Protein AF-A0A933GU45-F1 (afdb_monomer_lite)

Radius of gyration: 26.09 Å; chains: 1; bounding box: 53×52×73 Å

pLDDT: mean 74.53, std 19.47, range [40.94, 97.69]

Structure (mmCIF, N/CA/C/O backbone):
data_AF-A0A933GU45-F1
#
_entry.id   AF-A0A933GU45-F1
#
loop_
_atom_site.group_PDB
_atom_site.id
_atom_site.type_symbol
_atom_site.labe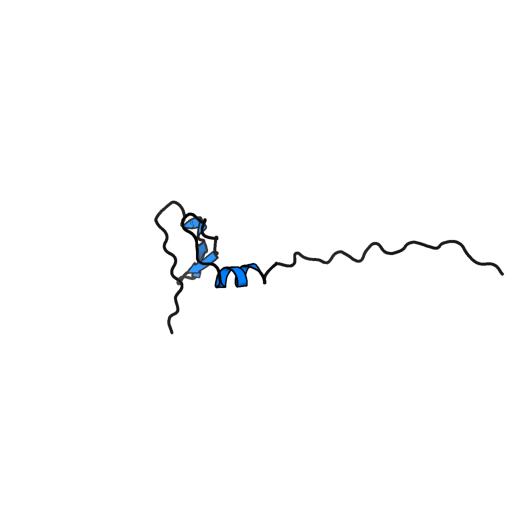l_atom_id
_atom_site.label_alt_id
_atom_site.label_comp_id
_atom_site.label_asym_id
_atom_site.label_entity_id
_atom_site.label_seq_id
_atom_site.pdbx_PDB_ins_code
_atom_site.Cartn_x
_atom_site.Cartn_y
_atom_site.Cartn_z
_atom_site.occupancy
_atom_site.B_iso_or_equiv
_atom_site.auth_seq_id
_atom_site.auth_comp_id
_atom_site.auth_asym_id
_atom_site.auth_atom_id
_atom_site.pdbx_PDB_model_num
ATOM 1 N N . MET A 1 1 ? 37.699 -29.440 62.900 1.00 41.28 1 MET A N 1
ATOM 2 C CA . MET A 1 1 ? 38.586 -30.294 62.080 1.00 41.28 1 MET A CA 1
ATOM 3 C C . MET A 1 1 ? 37.762 -30.886 60.944 1.00 41.28 1 MET A C 1
ATOM 5 O O . MET A 1 1 ? 36.753 -31.500 61.243 1.00 41.28 1 MET A O 1
ATOM 9 N N . ARG A 1 2 ? 38.242 -30.713 59.700 1.00 43.69 2 ARG A N 1
ATOM 10 C CA . ARG A 1 2 ? 37.926 -31.496 58.483 1.00 43.69 2 ARG A CA 1
ATOM 11 C C . ARG A 1 2 ? 36.590 -31.219 57.756 1.00 43.69 2 ARG A C 1
ATOM 13 O O . ARG A 1 2 ? 35.554 -31.791 58.054 1.00 43.69 2 ARG A O 1
ATOM 20 N N . THR A 1 3 ? 36.710 -30.339 56.762 1.00 47.75 3 THR A N 1
ATOM 21 C CA . THR A 1 3 ? 35.929 -30.165 55.516 1.00 47.75 3 THR A CA 1
ATOM 22 C C . THR A 1 3 ? 35.973 -31.439 54.624 1.00 47.75 3 THR A C 1
ATOM 24 O O . THR A 1 3 ? 36.594 -32.417 55.043 1.00 47.75 3 THR A O 1
ATOM 27 N N . PRO A 1 4 ? 35.595 -31.423 53.322 1.00 57.66 4 PRO A N 1
ATOM 28 C CA . PRO A 1 4 ? 34.383 -30.947 52.604 1.00 57.66 4 PRO A CA 1
ATOM 29 C C . PRO A 1 4 ? 33.920 -31.959 51.513 1.00 57.66 4 PRO A C 1
ATOM 31 O O . PRO A 1 4 ? 34.781 -32.586 50.911 1.00 57.66 4 PRO A O 1
ATOM 34 N N . LEU A 1 5 ? 32.634 -32.077 51.132 1.00 49.66 5 LEU A N 1
ATOM 35 C CA . LEU A 1 5 ? 32.288 -32.704 49.827 1.00 49.66 5 LEU A CA 1
ATOM 36 C C . LEU A 1 5 ? 30.810 -32.594 49.407 1.00 49.66 5 LEU A C 1
ATOM 38 O O . LEU A 1 5 ? 30.120 -33.598 49.357 1.00 49.66 5 LEU A O 1
ATOM 42 N N . VAL A 1 6 ? 30.320 -31.405 49.044 1.00 48.53 6 VAL A N 1
ATOM 43 C CA . VAL A 1 6 ? 29.265 -31.286 48.010 1.00 48.53 6 VAL A CA 1
ATOM 44 C C . VAL A 1 6 ? 29.482 -29.963 47.271 1.00 48.53 6 VAL A C 1
ATOM 46 O O . VAL A 1 6 ? 28.913 -28.928 47.605 1.00 48.53 6 VAL A O 1
ATOM 49 N N . GLY A 1 7 ? 30.406 -29.981 46.312 1.00 41.94 7 GLY A N 1
ATOM 50 C CA . GLY A 1 7 ? 30.467 -28.974 45.260 1.00 41.94 7 GLY A CA 1
ATOM 51 C C . GLY A 1 7 ? 29.489 -29.316 44.134 1.00 41.94 7 GLY A C 1
ATOM 52 O O . GLY A 1 7 ? 29.064 -30.459 44.005 1.00 41.94 7 GLY A O 1
ATOM 53 N N . LEU A 1 8 ? 29.221 -28.318 43.292 1.00 51.44 8 LEU A N 1
ATOM 54 C CA . LEU A 1 8 ? 28.558 -28.414 41.986 1.00 51.44 8 LEU A CA 1
ATOM 55 C C . LEU A 1 8 ? 27.056 -28.754 41.968 1.00 51.44 8 LEU A C 1
ATOM 57 O O . LEU A 1 8 ? 26.641 -29.845 41.599 1.00 51.44 8 LEU A O 1
ATOM 61 N N . ALA A 1 9 ? 26.233 -27.723 42.145 1.00 40.94 9 ALA A N 1
ATOM 62 C CA . ALA A 1 9 ? 25.057 -27.546 41.291 1.00 40.94 9 ALA A CA 1
ATOM 63 C C . ALA A 1 9 ? 25.113 -26.129 40.705 1.00 40.94 9 ALA A C 1
ATOM 65 O O . ALA A 1 9 ? 24.420 -25.206 41.125 1.00 40.94 9 ALA A O 1
ATOM 66 N N . LEU A 1 10 ? 26.069 -25.959 39.788 1.00 41.03 10 LEU A N 1
ATOM 67 C CA . LEU A 1 10 ? 26.183 -24.808 38.907 1.00 41.03 10 LEU A CA 1
ATOM 68 C C . LEU A 1 10 ? 24.894 -24.659 38.079 1.00 41.03 10 LEU A C 1
ATOM 70 O O . LEU A 1 10 ? 24.465 -25.603 37.427 1.00 41.03 10 LEU A O 1
ATOM 74 N N . ALA A 1 11 ? 24.373 -23.434 38.058 1.00 47.06 11 ALA A N 1
ATOM 75 C CA . ALA A 1 11 ? 23.925 -22.747 36.848 1.00 47.06 11 ALA A CA 1
ATOM 76 C C . ALA A 1 11 ? 22.973 -23.505 35.904 1.00 47.06 11 ALA A C 1
ATOM 78 O O . ALA A 1 11 ? 23.392 -23.958 34.844 1.00 47.06 11 ALA A O 1
ATOM 79 N N . ALA A 1 12 ? 21.674 -23.541 36.213 1.00 49.03 12 ALA A N 1
ATOM 80 C CA . ALA A 1 12 ? 20.668 -23.855 35.195 1.00 49.03 12 ALA A CA 1
ATOM 81 C C . ALA A 1 12 ? 19.247 -23.415 35.581 1.00 49.03 12 ALA A C 1
ATOM 83 O O . ALA A 1 12 ? 18.396 -24.286 35.686 1.00 49.03 12 ALA A O 1
ATOM 84 N N . LEU A 1 13 ? 18.952 -22.116 35.795 1.00 51.47 13 LEU A N 1
ATOM 85 C CA . LEU A 1 13 ? 17.569 -21.622 35.587 1.00 51.47 13 LEU A CA 1
ATOM 86 C C . LEU A 1 13 ? 17.365 -20.089 35.586 1.00 51.47 13 LEU A C 1
ATOM 88 O O . LEU A 1 13 ? 16.472 -19.581 36.258 1.00 51.47 13 LEU A O 1
ATOM 92 N N . SER A 1 14 ? 18.145 -19.319 34.826 1.00 47.78 14 SER A N 1
ATOM 93 C CA . SER A 1 14 ? 17.831 -17.886 34.621 1.00 47.78 14 SER A CA 1
ATOM 94 C C . SER A 1 14 ? 17.879 -17.412 33.166 1.00 47.78 14 SER A C 1
ATOM 96 O O . SER A 1 14 ? 17.859 -16.213 32.910 1.00 47.78 14 SER A O 1
ATOM 98 N N . MET A 1 15 ? 17.859 -18.329 32.194 1.00 54.03 15 MET A N 1
ATOM 99 C CA . MET A 1 15 ? 17.642 -17.991 30.783 1.00 54.03 15 MET A CA 1
ATOM 100 C C . MET A 1 15 ? 16.224 -18.373 30.349 1.00 54.03 15 MET A C 1
ATOM 102 O O . MET A 1 15 ? 16.032 -19.362 29.650 1.00 54.03 15 MET A O 1
ATOM 106 N N . LEU A 1 16 ? 15.218 -17.599 30.764 1.00 55.22 16 LEU A N 1
ATOM 107 C CA . 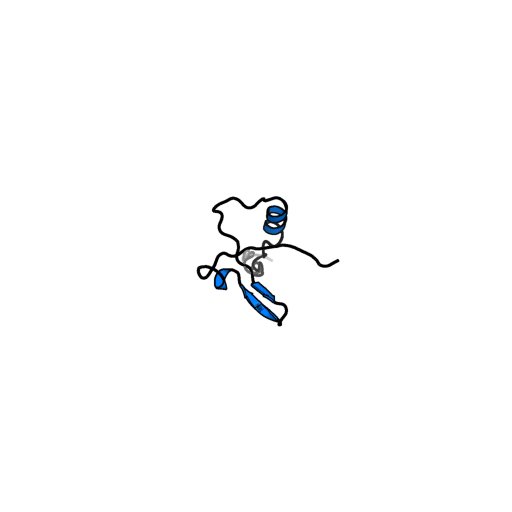LEU A 1 16 ? 13.893 -17.670 30.137 1.00 55.22 16 LEU A CA 1
ATOM 108 C C . LEU A 1 16 ? 13.167 -16.320 30.132 1.00 55.22 16 LEU A C 1
ATOM 110 O O . LEU A 1 16 ? 12.038 -16.192 30.593 1.00 55.22 16 LEU A O 1
ATOM 114 N N . SER A 1 17 ? 13.816 -15.299 29.579 1.00 51.94 17 SER A N 1
ATOM 115 C CA . SER A 1 17 ? 13.105 -14.109 29.098 1.00 51.94 17 SER A CA 1
ATOM 116 C C . SER A 1 17 ? 13.786 -13.472 27.886 1.00 51.94 17 SER A C 1
ATOM 118 O O . SER A 1 17 ? 13.829 -12.255 27.743 1.00 51.94 17 SER A O 1
ATOM 120 N N . ALA A 1 18 ? 14.273 -14.292 26.953 1.00 54.97 18 ALA A N 1
ATOM 121 C CA . ALA A 1 18 ? 14.332 -13.847 25.567 1.00 54.97 18 ALA A CA 1
ATOM 122 C C . ALA A 1 18 ? 12.922 -14.032 24.986 1.00 54.97 18 ALA A C 1
ATOM 124 O O . ALA A 1 18 ? 12.610 -15.066 24.400 1.00 54.97 18 ALA A O 1
ATOM 125 N N . GLY A 1 19 ? 12.039 -13.051 25.211 1.00 60.34 19 GLY A N 1
ATOM 126 C CA . GLY A 1 19 ? 10.870 -12.900 24.343 1.00 60.34 19 GLY A CA 1
ATOM 127 C C . GLY A 1 19 ? 11.346 -12.777 22.890 1.00 60.34 19 GLY A C 1
ATOM 128 O O . GLY A 1 19 ? 12.516 -12.439 22.678 1.00 60.34 19 GLY A O 1
ATOM 129 N N . PRO A 1 20 ? 10.504 -13.062 21.881 1.00 56.25 20 PRO A N 1
ATOM 130 C CA . PRO A 1 20 ? 10.912 -12.863 20.502 1.00 56.25 20 PRO A CA 1
ATOM 131 C C . PRO A 1 20 ? 11.313 -11.397 20.371 1.00 56.25 20 PRO A C 1
ATOM 133 O O . PRO A 1 20 ? 10.483 -10.496 20.497 1.00 56.25 20 PRO A O 1
ATOM 136 N N . ALA A 1 21 ? 12.610 -11.158 20.188 1.00 55.97 21 ALA A N 1
ATOM 137 C CA . ALA A 1 21 ? 13.085 -9.891 19.694 1.00 55.97 21 ALA A CA 1
ATOM 138 C C . ALA A 1 21 ? 12.439 -9.780 18.319 1.00 55.97 21 ALA A C 1
ATOM 140 O O . ALA A 1 21 ? 12.894 -10.408 17.364 1.00 55.97 21 ALA A O 1
ATOM 141 N N . PHE A 1 22 ? 11.312 -9.070 18.244 1.00 55.56 22 PHE A N 1
ATOM 142 C CA . PHE A 1 22 ? 10.809 -8.576 16.982 1.00 55.56 22 PHE A CA 1
ATOM 143 C C . PHE A 1 22 ? 12.017 -7.922 16.331 1.00 55.56 22 PHE A C 1
ATOM 145 O O . PHE A 1 22 ? 12.570 -6.958 16.866 1.00 55.56 22 PHE A O 1
ATOM 152 N N . ALA A 1 23 ? 12.507 -8.530 15.254 1.00 55.88 23 ALA A N 1
ATOM 153 C CA . ALA A 1 23 ? 13.567 -7.990 14.430 1.00 55.88 23 ALA A CA 1
ATOM 154 C C . ALA A 1 23 ? 12.994 -6.738 13.757 1.00 55.88 23 ALA A C 1
ATOM 156 O O . ALA A 1 23 ? 12.654 -6.742 12.587 1.00 55.88 23 ALA A O 1
ATOM 157 N N . GLN A 1 24 ? 12.772 -5.682 14.535 1.00 55.22 24 GLN A N 1
ATOM 158 C CA . GLN A 1 24 ? 12.003 -4.508 14.141 1.00 55.22 24 GLN A CA 1
ATOM 159 C C . GLN A 1 24 ? 12.879 -3.516 13.357 1.00 55.22 24 GLN A C 1
ATOM 161 O O . GLN A 1 24 ? 12.373 -2.524 12.851 1.00 55.22 24 GLN A O 1
ATOM 166 N N . GLY A 1 25 ? 14.193 -3.765 13.264 1.00 56.62 25 GLY A N 1
ATOM 167 C CA . GLY A 1 25 ? 15.164 -2.805 12.733 1.00 56.62 25 GLY A CA 1
ATOM 168 C C . GLY A 1 25 ? 15.753 -3.116 11.355 1.00 56.62 25 GLY A C 1
ATOM 169 O O . GLY A 1 25 ? 16.252 -2.198 10.720 1.00 56.62 25 GLY A O 1
ATOM 170 N N . SER A 1 26 ? 15.722 -4.363 10.867 1.00 63.53 26 SER A N 1
ATOM 171 C CA . SER A 1 26 ? 16.429 -4.716 9.619 1.00 63.53 26 SER A CA 1
ATOM 172 C C . SER A 1 26 ? 15.568 -4.568 8.365 1.00 63.53 26 SER A C 1
ATOM 1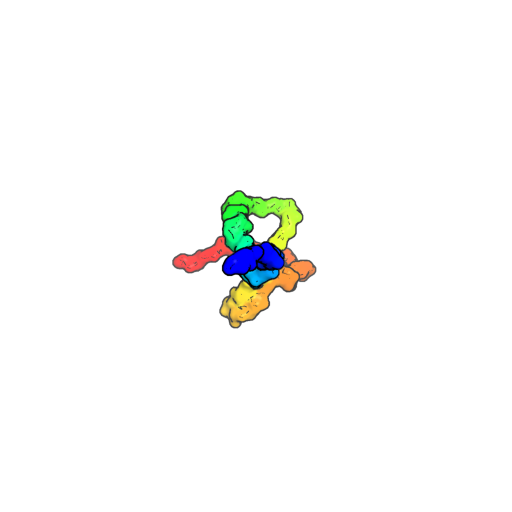74 O O . SER A 1 26 ? 16.025 -4.042 7.358 1.00 63.53 26 SER A O 1
ATOM 176 N N . TRP A 1 27 ? 14.300 -4.978 8.424 1.00 57.78 27 TRP A N 1
ATOM 177 C CA . TRP A 1 27 ? 13.425 -4.980 7.248 1.00 57.78 27 TRP A CA 1
ATOM 178 C C . TRP A 1 27 ? 12.980 -3.576 6.827 1.00 57.78 27 TRP A C 1
ATOM 180 O O . TRP A 1 27 ? 12.732 -3.351 5.647 1.00 57.78 27 TRP A O 1
ATOM 190 N N . PHE A 1 28 ? 12.887 -2.627 7.766 1.00 59.09 28 PHE A N 1
ATOM 191 C CA . PHE A 1 28 ? 12.482 -1.252 7.460 1.00 59.09 28 PHE A CA 1
ATOM 192 C C . PHE A 1 28 ? 13.590 -0.481 6.723 1.00 59.09 28 PHE A C 1
ATOM 194 O O . PHE A 1 28 ? 13.306 0.276 5.798 1.00 59.09 28 PHE A O 1
ATOM 201 N N . GLU A 1 29 ? 14.858 -0.711 7.081 1.00 68.06 29 GLU A N 1
ATOM 202 C CA . GLU A 1 29 ? 16.012 -0.151 6.362 1.00 68.06 29 GLU A CA 1
ATOM 203 C C . GLU A 1 29 ? 16.193 -0.803 4.981 1.00 68.06 29 GLU A C 1
ATOM 205 O O . GLU A 1 29 ? 16.426 -0.100 3.992 1.00 68.06 29 GLU A O 1
ATOM 210 N N . ASP A 1 30 ? 15.971 -2.118 4.873 1.00 66.44 30 ASP A N 1
ATOM 211 C CA . ASP A 1 30 ? 15.926 -2.807 3.578 1.00 66.44 30 ASP A CA 1
ATOM 212 C C . ASP A 1 30 ? 14.806 -2.251 2.680 1.00 66.44 30 ASP A C 1
ATOM 214 O O . ASP A 1 30 ? 15.001 -2.068 1.479 1.00 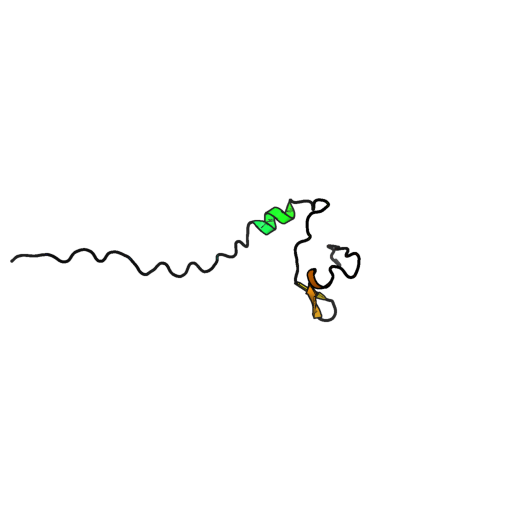66.44 30 ASP A O 1
ATOM 218 N N . PHE A 1 31 ? 13.635 -1.926 3.240 1.00 65.19 31 PHE A N 1
ATOM 219 C CA . PHE A 1 31 ? 12.505 -1.402 2.466 1.00 65.19 31 PHE A CA 1
ATOM 220 C C . PHE A 1 31 ? 12.774 -0.006 1.890 1.00 65.19 31 PHE A C 1
ATOM 222 O O . PHE A 1 31 ? 12.382 0.272 0.760 1.00 65.19 31 PHE A O 1
ATOM 229 N N . LYS A 1 32 ? 13.485 0.867 2.622 1.00 67.06 32 LYS A N 1
ATOM 230 C CA . LYS A 1 32 ? 13.835 2.220 2.140 1.00 67.06 32 LYS A CA 1
ATOM 231 C C . LYS A 1 32 ? 14.719 2.200 0.896 1.00 67.06 32 LYS A C 1
ATOM 233 O O . LYS A 1 32 ? 14.672 3.129 0.096 1.00 67.06 32 LYS A O 1
ATOM 238 N N . THR A 1 33 ? 15.557 1.177 0.760 1.00 72.12 33 THR A N 1
ATOM 239 C CA . THR A 1 33 ? 16.560 1.093 -0.311 1.00 72.12 33 THR A CA 1
ATOM 240 C C . THR A 1 33 ? 16.144 0.153 -1.440 1.00 72.12 33 THR A C 1
ATOM 242 O O . THR A 1 33 ? 16.728 0.189 -2.525 1.00 72.12 33 THR A O 1
ATOM 245 N N . ARG A 1 34 ? 15.114 -0.673 -1.227 1.00 78.50 34 ARG A N 1
ATOM 246 C CA . ARG A 1 34 ? 14.664 -1.671 -2.193 1.00 78.50 34 ARG A CA 1
ATOM 247 C C . ARG A 1 34 ? 13.564 -1.136 -3.103 1.00 78.50 34 ARG A C 1
ATOM 249 O O . ARG A 1 34 ? 12.428 -0.925 -2.693 1.00 78.50 34 ARG A O 1
ATOM 256 N N . THR A 1 35 ? 13.871 -1.050 -4.392 1.00 83.88 35 THR A N 1
ATOM 257 C CA . THR A 1 35 ? 12.852 -0.899 -5.435 1.00 83.88 35 THR A CA 1
ATOM 258 C C . THR A 1 35 ? 12.073 -2.214 -5.609 1.00 83.88 35 THR A C 1
ATOM 260 O O . THR A 1 35 ? 12.707 -3.270 -5.733 1.00 83.88 35 THR A O 1
ATOM 263 N N . PRO A 1 36 ? 10.725 -2.191 -5.652 1.00 87.12 36 PRO A N 1
ATOM 264 C CA . PRO A 1 36 ? 9.928 -3.379 -5.952 1.00 87.12 36 PRO A CA 1
ATOM 265 C C . PRO A 1 36 ? 10.303 -3.976 -7.313 1.00 87.12 36 PRO A C 1
ATOM 267 O O . PRO A 1 36 ? 10.454 -3.249 -8.297 1.00 87.12 36 PRO A O 1
ATOM 270 N N . ARG A 1 37 ? 10.447 -5.303 -7.390 1.00 89.19 37 ARG A N 1
ATOM 271 C CA . ARG A 1 37 ? 10.695 -6.001 -8.661 1.00 89.19 37 ARG A CA 1
ATOM 272 C C . ARG A 1 37 ? 9.391 -6.509 -9.269 1.00 89.19 37 ARG A C 1
ATOM 274 O O . ARG A 1 37 ? 8.491 -6.945 -8.558 1.00 89.19 37 ARG A O 1
ATOM 281 N N . VAL A 1 38 ? 9.306 -6.508 -10.598 1.00 92.44 38 VAL A N 1
ATOM 282 C CA . VAL A 1 38 ? 8.157 -7.081 -11.317 1.00 92.44 38 VAL A CA 1
ATOM 283 C C . VAL A 1 38 ? 8.024 -8.571 -10.987 1.00 92.44 38 VAL A C 1
ATOM 285 O O . VAL A 1 38 ? 9.012 -9.303 -11.004 1.00 92.44 38 VAL A O 1
ATOM 288 N N . GLY A 1 39 ? 6.800 -9.008 -10.680 1.00 92.00 39 GLY A N 1
ATOM 289 C CA . GLY A 1 39 ? 6.497 -10.385 -10.278 1.00 92.00 39 GLY A CA 1
ATOM 290 C C . GLY A 1 39 ? 6.780 -10.696 -8.804 1.00 92.00 39 GLY A C 1
ATOM 291 O O . GLY A 1 39 ? 6.422 -11.777 -8.343 1.00 92.00 39 GLY A O 1
ATOM 292 N N . GLU A 1 40 ? 7.381 -9.770 -8.048 1.00 90.88 40 GLU A N 1
ATOM 293 C CA . GLU A 1 40 ? 7.492 -9.904 -6.597 1.00 90.88 40 GLU A CA 1
ATOM 294 C C . GLU A 1 40 ? 6.107 -9.789 -5.952 1.00 90.88 40 GLU A C 1
ATOM 296 O O . GLU A 1 40 ? 5.324 -8.892 -6.271 1.00 90.88 40 GLU A O 1
ATOM 301 N N . LEU A 1 41 ? 5.802 -10.708 -5.034 1.00 90.06 41 LEU A N 1
ATOM 302 C CA . LEU A 1 41 ? 4.555 -10.658 -4.288 1.00 90.06 41 LEU A CA 1
ATOM 303 C C . LEU A 1 41 ? 4.570 -9.443 -3.359 1.00 90.06 41 LEU A C 1
ATOM 305 O O . LEU A 1 41 ? 5.448 -9.327 -2.506 1.00 90.06 41 LEU A O 1
ATOM 309 N N . ALA A 1 42 ? 3.574 -8.569 -3.496 1.00 90.50 42 ALA A N 1
ATOM 310 C CA . ALA A 1 42 ? 3.418 -7.437 -2.594 1.00 90.50 42 ALA A CA 1
ATOM 311 C C . ALA A 1 42 ? 3.270 -7.926 -1.133 1.00 90.50 42 ALA A C 1
ATOM 313 O O . ALA A 1 42 ? 2.507 -8.875 -0.893 1.00 90.50 42 ALA A O 1
ATOM 314 N N . PRO A 1 43 ? 3.969 -7.315 -0.157 1.00 89.25 43 PRO A N 1
ATOM 315 C CA . PRO A 1 43 ? 3.777 -7.613 1.260 1.00 89.25 43 PRO A CA 1
ATOM 316 C C . PRO A 1 43 ? 2.351 -7.294 1.700 1.00 89.25 43 PRO A C 1
ATOM 318 O O . PRO A 1 43 ? 1.732 -6.373 1.170 1.00 89.25 43 PRO A O 1
ATOM 321 N N . ASP A 1 44 ? 1.827 -8.048 2.663 1.00 93.44 44 ASP A N 1
ATOM 322 C CA . ASP A 1 44 ? 0.529 -7.713 3.248 1.00 93.44 44 ASP A CA 1
ATOM 323 C C . ASP A 1 44 ? 0.651 -6.498 4.181 1.00 93.44 44 ASP A C 1
ATOM 325 O O . ASP A 1 44 ? 1.707 -6.256 4.772 1.00 93.44 44 ASP A O 1
ATOM 329 N N . PHE A 1 45 ? -0.436 -5.746 4.318 1.00 92.62 45 PHE A N 1
ATOM 330 C CA . PHE A 1 45 ? -0.564 -4.659 5.286 1.00 92.62 45 PHE A CA 1
ATOM 331 C C . PHE A 1 45 ? -1.946 -4.706 5.926 1.00 92.62 45 PHE A C 1
ATOM 333 O O . PHE A 1 45 ? -2.869 -5.284 5.361 1.00 92.62 45 PHE A O 1
ATOM 340 N N . SER A 1 46 ? -2.083 -4.066 7.084 1.00 96.00 46 SER A N 1
ATOM 341 C CA . SER A 1 46 ? -3.373 -3.757 7.697 1.00 96.00 46 SER A CA 1
ATOM 342 C C . SER A 1 46 ? -3.376 -2.277 8.063 1.00 96.00 46 SER A C 1
ATOM 344 O O . SER A 1 46 ? -2.467 -1.806 8.751 1.00 96.00 46 SER A O 1
ATOM 346 N N . LEU A 1 47 ? -4.344 -1.533 7.530 1.00 95.94 47 LEU A N 1
ATOM 347 C CA . LEU A 1 47 ? -4.501 -0.093 7.725 1.00 95.94 47 LEU A CA 1
ATOM 348 C C . LEU A 1 47 ? -5.965 0.236 8.006 1.00 95.94 47 LEU A C 1
ATOM 350 O O . LEU A 1 47 ? -6.864 -0.528 7.660 1.00 95.94 47 LEU A O 1
ATOM 354 N N . ARG A 1 48 ? -6.201 1.398 8.617 1.00 97.38 48 ARG A N 1
ATOM 355 C CA . ARG A 1 48 ? -7.548 1.959 8.738 1.00 97.38 48 ARG A CA 1
ATOM 356 C C . ARG A 1 48 ? -7.832 2.876 7.559 1.00 97.38 48 ARG A C 1
ATOM 358 O O . ARG A 1 48 ? -6.986 3.704 7.223 1.00 97.38 48 ARG A O 1
ATOM 365 N N . ASP A 1 49 ? -9.004 2.728 6.955 1.00 94.69 49 ASP A N 1
ATOM 366 C CA . ASP A 1 49 ? -9.492 3.658 5.937 1.00 94.69 49 ASP A CA 1
ATOM 367 C C . ASP A 1 49 ? -10.006 4.975 6.559 1.00 94.69 49 ASP A C 1
ATOM 369 O O . ASP A 1 49 ? -9.926 5.198 7.772 1.00 94.69 49 ASP A O 1
ATOM 373 N N . THR A 1 50 ? -10.538 5.869 5.722 1.00 95.31 50 THR A N 1
ATOM 374 C CA . THR A 1 50 ? -11.077 7.173 6.148 1.00 95.31 50 THR A CA 1
ATOM 375 C C . THR A 1 50 ? -12.364 7.077 6.969 1.00 95.31 50 THR A C 1
ATOM 377 O O . THR A 1 50 ? -12.748 8.053 7.607 1.00 95.31 50 THR A O 1
ATOM 380 N N . GLU A 1 51 ? -13.033 5.927 6.955 1.00 97.69 51 GLU A N 1
ATOM 381 C CA . GLU A 1 51 ? -14.229 5.639 7.752 1.00 97.69 51 GLU A CA 1
ATOM 382 C C . GLU A 1 51 ? -13.877 4.884 9.049 1.00 97.69 51 GLU A C 1
ATOM 384 O O . GLU A 1 51 ? -14.720 4.710 9.929 1.00 97.69 51 GLU A O 1
ATOM 389 N N . GLY A 1 52 ? -12.611 4.487 9.208 1.00 97.19 52 GLY A N 1
ATOM 390 C CA . GLY A 1 52 ? -12.089 3.761 10.357 1.00 97.19 52 GLY A CA 1
ATOM 391 C C . GLY A 1 52 ? -12.191 2.239 10.248 1.00 97.19 52 GLY A C 1
ATOM 392 O O . GLY A 1 52 ? -11.841 1.567 11.227 1.00 97.19 52 GLY A O 1
ATOM 393 N N . ASN A 1 53 ? -12.628 1.696 9.106 1.00 97.38 53 ASN A N 1
ATOM 394 C CA . ASN A 1 53 ? -12.668 0.254 8.862 1.00 97.38 53 ASN A CA 1
ATOM 395 C C . ASN A 1 53 ? -11.251 -0.292 8.669 1.00 97.38 53 ASN A C 1
ATOM 397 O O . ASN A 1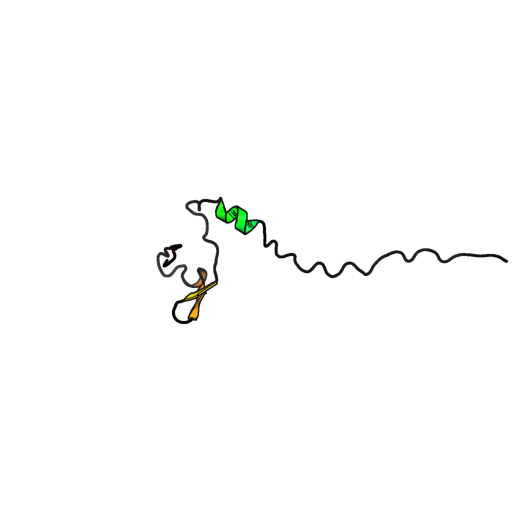 53 ? -10.375 0.387 8.132 1.00 97.38 53 ASN A O 1
ATOM 401 N N . GLU A 1 54 ? -11.025 -1.536 9.091 1.00 97.50 54 GLU A N 1
ATOM 402 C CA . GLU A 1 54 ? -9.764 -2.228 8.832 1.00 97.50 54 GLU A CA 1
ATOM 403 C C . GLU A 1 54 ? -9.745 -2.785 7.404 1.00 97.50 54 GLU A C 1
ATOM 405 O O . GLU A 1 54 ? -10.669 -3.482 6.985 1.00 97.50 54 GLU A O 1
ATOM 410 N N . VAL A 1 55 ? -8.675 -2.491 6.667 1.00 95.06 55 VAL A N 1
ATOM 411 C CA . VAL A 1 55 ? -8.445 -2.963 5.301 1.00 95.06 55 VAL A CA 1
ATOM 412 C C . VAL A 1 55 ? -7.095 -3.663 5.241 1.00 95.06 55 VAL A C 1
ATOM 414 O O . VAL A 1 55 ? -6.078 -3.101 5.657 1.00 95.06 55 VAL A O 1
ATOM 417 N N . THR A 1 56 ? -7.077 -4.872 4.673 1.00 95.56 56 THR A N 1
ATOM 418 C CA . THR A 1 56 ? -5.840 -5.601 4.373 1.00 95.56 56 THR A CA 1
ATOM 419 C C . THR A 1 56 ? -5.601 -5.717 2.875 1.00 95.56 56 THR A C 1
ATOM 421 O O . THR A 1 56 ? -6.547 -5.737 2.083 1.00 95.56 56 THR A O 1
ATOM 424 N N . LEU A 1 57 ? -4.337 -5.839 2.457 1.00 93.6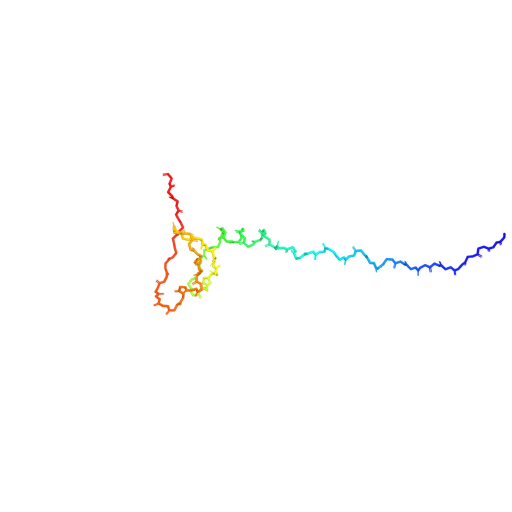9 57 LEU A N 1
ATOM 425 C CA . LEU A 1 57 ? -4.045 -6.083 1.042 1.00 93.69 57 LEU A CA 1
ATOM 426 C C . LEU A 1 57 ? -4.576 -7.450 0.609 1.00 93.69 57 LEU A C 1
ATOM 428 O O . LEU A 1 57 ? -5.082 -7.585 -0.501 1.00 93.69 57 LEU A O 1
ATOM 432 N N . SER A 1 58 ? -4.453 -8.464 1.465 1.00 93.50 58 SER A N 1
ATOM 433 C CA . SER A 1 58 ? -4.961 -9.816 1.215 1.00 93.50 58 SER A CA 1
ATOM 434 C C . SER A 1 58 ? -6.458 -9.857 0.890 1.00 93.50 58 SER A C 1
ATOM 436 O O . SER A 1 58 ? -6.836 -10.604 -0.011 1.00 93.50 58 SER A O 1
ATOM 438 N N . ALA A 1 59 ? -7.281 -9.022 1.531 1.00 93.12 59 ALA A N 1
ATOM 439 C CA . ALA A 1 59 ? -8.716 -8.929 1.257 1.00 93.12 59 ALA A CA 1
ATOM 440 C C . ALA A 1 59 ? -9.042 -8.331 -0.126 1.00 93.12 59 ALA A C 1
ATOM 442 O O . ALA A 1 59 ? -10.105 -8.600 -0.670 1.00 93.12 59 ALA A O 1
ATOM 443 N N . LEU A 1 60 ? -8.131 -7.549 -0.714 1.00 91.56 60 LEU A N 1
ATOM 444 C CA . LEU A 1 60 ? -8.320 -6.903 -2.020 1.00 91.56 60 LEU A CA 1
ATOM 445 C C . LEU A 1 60 ? -7.778 -7.738 -3.196 1.00 91.56 60 LEU A C 1
ATOM 447 O O . LEU A 1 60 ? -7.946 -7.366 -4.361 1.00 91.56 60 LEU A O 1
ATOM 451 N N . ARG A 1 61 ? -7.088 -8.855 -2.925 1.00 87.06 61 ARG A N 1
ATOM 452 C CA . ARG A 1 61 ? -6.487 -9.707 -3.965 1.00 87.06 61 ARG A CA 1
ATOM 453 C C . ARG A 1 61 ? -7.548 -10.517 -4.704 1.00 87.06 61 ARG A C 1
ATOM 455 O O . ARG A 1 61 ? -8.464 -11.060 -4.107 1.00 87.06 61 ARG A O 1
ATOM 462 N N . GLY A 1 62 ? -7.353 -10.690 -6.010 1.00 83.44 62 GLY A N 1
ATOM 463 C CA . GLY A 1 62 ? -8.142 -11.622 -6.826 1.00 83.44 62 GLY A CA 1
ATOM 464 C C . GLY A 1 62 ? -9.495 -11.089 -7.297 1.00 83.44 62 GLY A C 1
ATOM 465 O O . GLY A 1 62 ? -10.052 -11.644 -8.239 1.00 83.44 62 GLY A O 1
ATOM 466 N N . GLU A 1 63 ? -9.990 -9.992 -6.723 1.00 81.31 63 GLU A N 1
ATOM 467 C CA . GLU A 1 63 ? -11.227 -9.356 -7.182 1.00 81.31 63 GLU A CA 1
ATOM 468 C C . GLU A 1 63 ? -10.980 -8.366 -8.327 1.00 81.31 63 GLU A C 1
ATOM 470 O O . GLU A 1 63 ? -11.739 -8.332 -9.298 1.00 81.31 63 GLU A O 1
ATOM 475 N N . LYS A 1 64 ? -9.926 -7.541 -8.223 1.00 85.88 64 LYS A N 1
ATOM 476 C CA . LYS A 1 64 ? -9.586 -6.465 -9.172 1.00 85.88 64 LYS A CA 1
ATOM 477 C C . LYS A 1 64 ? -8.077 -6.199 -9.197 1.00 85.88 64 LYS A C 1
ATOM 479 O O . LYS A 1 64 ? -7.326 -6.700 -8.363 1.00 85.88 64 LYS A O 1
ATOM 484 N N . ILE A 1 65 ? -7.634 -5.385 -10.158 1.00 91.31 65 ILE A N 1
ATOM 485 C CA . ILE A 1 65 ? -6.279 -4.817 -10.148 1.00 91.31 65 ILE A CA 1
ATOM 486 C C . ILE A 1 65 ? -6.177 -3.845 -8.970 1.00 91.31 65 ILE A C 1
ATOM 488 O O . ILE A 1 65 ? -7.025 -2.966 -8.820 1.00 91.31 65 ILE A O 1
ATOM 492 N N . VAL A 1 66 ? -5.127 -3.993 -8.165 1.00 92.56 66 VAL A N 1
ATOM 493 C CA . VAL A 1 66 ? -4.842 -3.129 -7.015 1.00 92.56 66 VAL A CA 1
ATOM 494 C C . VAL A 1 66 ? -3.655 -2.227 -7.343 1.00 92.56 66 VAL A C 1
ATOM 496 O O . VAL A 1 66 ? -2.630 -2.702 -7.831 1.00 92.56 66 VAL A O 1
ATOM 499 N N . VAL A 1 67 ? -3.795 -0.933 -7.058 1.00 93.12 67 VAL A N 1
ATOM 500 C CA . VAL A 1 67 ? -2.732 0.076 -7.170 1.00 93.12 67 VAL A CA 1
ATOM 501 C C . VAL A 1 67 ? -2.476 0.645 -5.777 1.00 93.12 67 VAL A C 1
ATOM 503 O O . VAL A 1 67 ? -3.426 0.984 -5.077 1.00 93.12 67 VAL A O 1
ATOM 506 N N . LEU A 1 68 ? -1.205 0.737 -5.380 1.00 92.12 68 LEU A N 1
ATOM 507 C CA . LEU A 1 68 ? -0.785 1.343 -4.116 1.00 92.12 68 LEU A CA 1
ATOM 508 C C . LEU A 1 68 ? -0.060 2.657 -4.401 1.00 92.12 68 LEU A C 1
ATOM 510 O O . LEU A 1 68 ? 0.873 2.686 -5.203 1.00 92.12 68 LEU A O 1
ATOM 514 N N . GLU A 1 69 ? -0.487 3.723 -3.734 1.00 92.62 69 GLU A N 1
ATOM 515 C CA . GLU A 1 69 ? 0.104 5.058 -3.806 1.00 92.62 69 GLU A CA 1
ATOM 516 C C . GLU A 1 69 ? 0.495 5.494 -2.390 1.00 92.62 69 GLU A C 1
ATOM 518 O O . GLU A 1 69 ? -0.246 5.266 -1.434 1.00 92.62 69 GLU A O 1
ATOM 523 N N . PHE A 1 70 ? 1.705 6.037 -2.250 1.00 90.00 70 PHE A N 1
ATOM 524 C CA . PHE A 1 70 ? 2.238 6.525 -0.981 1.00 90.00 70 PHE A CA 1
ATOM 525 C C . PHE A 1 70 ? 2.357 8.044 -1.073 1.00 90.00 70 PHE A C 1
ATOM 527 O O . PHE A 1 70 ? 3.329 8.554 -1.633 1.00 90.00 70 PHE A O 1
ATOM 534 N N . GLY A 1 71 ? 1.369 8.744 -0.521 1.00 89.69 71 GLY A N 1
ATOM 535 C CA . GLY A 1 71 ? 1.268 10.198 -0.571 1.00 89.69 71 GLY A CA 1
ATOM 536 C C . GLY A 1 71 ? 1.079 10.838 0.803 1.00 89.69 71 GLY A C 1
ATOM 537 O O . GLY A 1 71 ? 0.894 10.170 1.821 1.00 89.69 71 GLY A O 1
ATOM 538 N N . ALA A 1 72 ? 1.122 12.167 0.823 1.00 91.50 72 ALA A N 1
ATOM 539 C CA . ALA A 1 72 ? 0.780 12.982 1.979 1.00 91.50 72 ALA A CA 1
ATOM 540 C C . ALA A 1 72 ? 0.076 14.259 1.510 1.00 91.50 72 ALA A C 1
ATOM 542 O O . ALA A 1 72 ? 0.422 14.823 0.473 1.00 91.50 72 ALA A O 1
ATOM 543 N N . ILE A 1 73 ? -0.896 14.717 2.294 1.00 86.12 73 ILE A N 1
ATOM 544 C CA . ILE A 1 73 ? -1.520 16.033 2.140 1.00 86.12 73 ILE A CA 1
ATOM 545 C C . ILE A 1 73 ? -0.767 16.972 3.083 1.00 86.12 73 ILE A C 1
ATOM 547 O O . ILE A 1 73 ? -0.862 16.816 4.300 1.00 86.12 73 ILE A O 1
ATOM 551 N N . THR A 1 74 ? 0.051 17.859 2.517 1.00 66.25 74 THR A N 1
ATOM 552 C CA . THR A 1 74 ? 0.843 18.865 3.248 1.00 66.25 74 THR A CA 1
ATOM 553 C C . THR A 1 74 ? 0.136 20.202 3.307 1.00 66.25 74 THR A C 1
ATOM 555 O O . THR A 1 74 ? -0.383 20.607 2.241 1.00 66.25 74 THR A O 1
#

Foldseek 3Di:
DDDDDDDDPDDDDDPDPPDPPPPVPDVVVVVVPDDDDPPDDDDKDWDADPVRDIDIPVVVPPPDDDDDDDDDDD

Secondary structure (DSSP, 8-state):
------------S----------TTHHHHHHHH-PPPTTPPPPP-EEE-TTS-EEEHHHHTTTS----------

Sequence (74 aa):
MRTPLVGLALAALSMLSAGPAFAQGSWFEDFKTRTPRVGELAPDFSLRDTEGNEVTLSALRGEKIVVLEFGAIT